Protein AF-A0A162D162-F1 (afdb_monomer_lite)

Sequence (136 aa):
FVSQHLAEIKM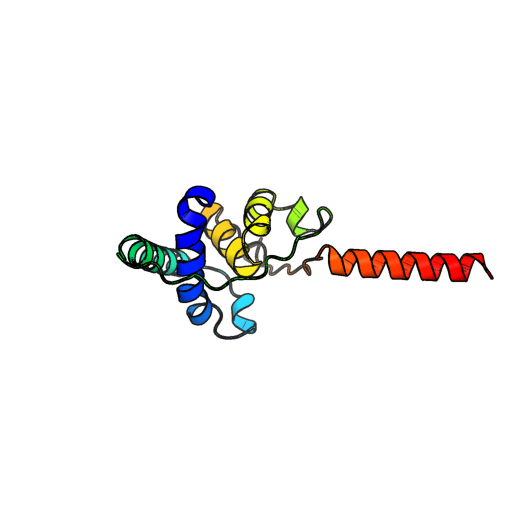TFSLFHPVMFPNSCCEYRRFTTADVQLFEELFNTVRSSVSSPVAPVYVVQPVWCNDFYYNEYPGYVRLRDILSLLHARFLWWAESGDDIYHPWVSVSNIYPELTYSEIQIRLEHRQVRLAVLNHL

Organism: NCBI:txid35525

Structure (mmCIF, N/CA/C/O backbone):
data_AF-A0A162D162-F1
#
_entry.id   AF-A0A162D162-F1
#
loop_
_atom_site.group_PDB
_atom_site.id
_atom_site.type_symbol
_atom_site.label_atom_id
_atom_site.label_alt_id
_atom_site.label_comp_id
_atom_site.label_asym_id
_atom_site.label_entity_id
_atom_site.label_seq_id
_atom_site.pdbx_PDB_ins_code
_atom_site.Cartn_x
_atom_site.Cartn_y
_atom_site.Cartn_z
_atom_site.occupancy
_atom_site.B_iso_or_equiv
_atom_site.auth_seq_id
_atom_site.auth_comp_id
_atom_site.auth_asym_id
_atom_site.auth_atom_id
_atom_site.pdbx_PDB_model_num
ATOM 1 N N . PHE A 1 1 ? -12.586 11.204 -1.367 1.00 75.44 1 PHE A N 1
ATOM 2 C CA . PHE A 1 1 ? -12.052 10.869 -0.035 1.00 75.44 1 PHE A CA 1
ATOM 3 C C . PHE A 1 1 ? -10.546 11.113 0.056 1.00 75.44 1 PHE A C 1
ATOM 5 O O . PHE A 1 1 ? -10.174 12.138 0.605 1.00 75.44 1 PHE A O 1
ATOM 12 N N . VAL A 1 2 ? -9.681 10.277 -0.544 1.00 76.44 2 VAL A N 1
ATOM 13 C CA . VAL A 1 2 ? -8.209 10.383 -0.381 1.00 76.44 2 VAL A CA 1
ATOM 14 C C . VAL A 1 2 ? -7.645 11.772 -0.715 1.00 76.44 2 VAL A C 1
ATOM 16 O O . VAL A 1 2 ? -6.924 12.344 0.093 1.00 76.44 2 VAL A O 1
ATOM 19 N N . SER A 1 3 ? -8.021 12.375 -1.848 1.00 75.81 3 SER A N 1
ATOM 20 C CA . SER A 1 3 ? -7.528 13.712 -2.229 1.00 75.81 3 SER A CA 1
ATOM 21 C C . SER A 1 3 ? -8.006 14.842 -1.307 1.00 75.81 3 SER A C 1
ATOM 23 O O . SER A 1 3 ? -7.324 15.852 -1.188 1.00 75.81 3 SER A O 1
ATOM 25 N N . GLN A 1 4 ? -9.163 14.681 -0.657 1.00 82.75 4 GLN A N 1
ATOM 26 C CA . GLN A 1 4 ? -9.737 15.681 0.256 1.00 82.75 4 GLN A CA 1
ATOM 27 C C . GLN A 1 4 ? -9.099 15.632 1.649 1.00 82.75 4 GLN A C 1
ATOM 29 O O . GLN A 1 4 ? -9.137 16.631 2.355 1.00 82.75 4 GLN A O 1
ATOM 34 N N . HIS A 1 5 ? -8.505 14.492 2.018 1.00 87.12 5 HIS A N 1
ATOM 35 C CA . HIS A 1 5 ? -7.891 14.251 3.327 1.00 87.12 5 HIS A CA 1
ATOM 36 C C . HIS A 1 5 ? -6.414 13.857 3.211 1.00 87.12 5 HIS A C 1
ATOM 38 O O . HIS A 1 5 ? -5.885 13.113 4.035 1.00 87.12 5 HIS A O 1
ATOM 44 N N . LEU A 1 6 ? -5.736 14.287 2.141 1.00 86.19 6 LEU A N 1
ATOM 45 C CA . LEU A 1 6 ? -4.389 13.810 1.829 1.00 86.19 6 LEU A CA 1
ATOM 46 C C . LEU A 1 6 ? -3.376 14.176 2.925 1.00 86.19 6 LEU A C 1
ATOM 48 O O . LEU A 1 6 ? -2.466 13.394 3.201 1.00 86.19 6 LEU A O 1
ATOM 52 N N . ALA A 1 7 ? -3.526 15.345 3.551 1.00 85.25 7 ALA A N 1
ATOM 53 C CA . ALA A 1 7 ? -2.645 15.787 4.627 1.00 85.25 7 ALA A CA 1
ATOM 54 C C . ALA A 1 7 ? -2.814 14.912 5.879 1.00 85.25 7 ALA A C 1
ATOM 56 O O . ALA A 1 7 ? -1.831 14.408 6.425 1.00 85.25 7 ALA A O 1
ATOM 57 N N . GLU A 1 8 ? -4.059 14.666 6.282 1.00 89.25 8 GLU A N 1
ATOM 58 C CA . GLU A 1 8 ? -4.413 13.820 7.417 1.00 89.25 8 GLU A CA 1
ATOM 59 C C . GLU A 1 8 ? -4.001 12.370 7.169 1.00 89.25 8 GLU A C 1
ATOM 61 O O . GLU A 1 8 ? -3.436 11.735 8.055 1.00 89.25 8 GLU A O 1
ATOM 66 N N . ILE A 1 9 ? -4.194 11.857 5.951 1.00 90.31 9 ILE A N 1
ATOM 67 C CA . ILE A 1 9 ? -3.752 10.516 5.548 1.00 90.31 9 ILE A CA 1
ATOM 68 C C . ILE A 1 9 ? -2.229 10.394 5.659 1.00 90.31 9 ILE A C 1
ATOM 70 O O . ILE A 1 9 ? -1.738 9.452 6.278 1.00 90.31 9 ILE A O 1
ATOM 74 N N . LYS A 1 10 ? -1.459 11.350 5.120 1.00 88.38 10 LYS A N 1
ATOM 75 C CA . LYS A 1 10 ? 0.015 11.327 5.205 1.00 88.38 10 LYS A CA 1
ATOM 76 C C . LYS A 1 10 ? 0.508 11.380 6.650 1.00 88.38 10 LYS A C 1
ATOM 78 O O . LYS A 1 10 ? 1.449 10.675 7.017 1.00 88.38 10 LYS A O 1
ATOM 83 N N . MET A 1 11 ? -0.144 12.180 7.486 1.00 88.69 11 MET A N 1
ATOM 84 C CA . MET A 1 11 ? 0.174 12.251 8.908 1.00 88.69 11 MET A CA 1
ATOM 85 C C . MET A 1 11 ? -0.177 10.964 9.648 1.00 88.69 11 MET A C 1
ATOM 87 O O . MET A 1 11 ? 0.646 10.448 10.398 1.00 88.69 11 MET A O 1
ATOM 91 N N . THR A 1 12 ? -1.357 10.406 9.387 1.00 91.94 12 THR A N 1
ATOM 92 C CA . THR A 1 12 ? -1.785 9.115 9.938 1.00 91.94 12 THR A CA 1
ATOM 93 C C . THR A 1 12 ? -0.769 8.042 9.590 1.00 91.94 12 THR A C 1
ATOM 95 O O . THR A 1 12 ? -0.313 7.311 10.462 1.00 91.94 12 THR A O 1
ATOM 98 N N . PHE A 1 13 ? -0.309 8.019 8.340 1.00 91.75 13 PHE A N 1
ATOM 99 C CA . PHE A 1 13 ? 0.742 7.111 7.910 1.00 91.75 13 PHE A CA 1
ATOM 100 C C . PHE A 1 13 ? 2.073 7.306 8.625 1.00 91.75 13 PHE A C 1
ATOM 102 O O . PHE A 1 13 ? 2.804 6.339 8.795 1.00 91.75 13 PHE A O 1
ATOM 109 N N . SER A 1 14 ? 2.385 8.513 9.083 1.00 88.69 14 SER A N 1
ATOM 110 C CA . SER A 1 14 ? 3.615 8.777 9.836 1.00 88.69 14 SER A CA 1
ATOM 111 C C . SER A 1 14 ? 3.567 8.177 11.240 1.00 88.69 14 SER A C 1
ATOM 113 O O . SER A 1 14 ? 4.597 7.768 11.768 1.00 88.69 14 SER A O 1
ATOM 115 N N . LEU A 1 15 ? 2.367 8.082 11.820 1.00 89.62 15 LEU A N 1
ATOM 116 C CA . LEU A 1 15 ? 2.116 7.400 13.092 1.00 89.62 15 LEU A CA 1
ATOM 117 C C . LEU A 1 15 ? 1.980 5.882 12.902 1.00 89.62 15 LEU A C 1
ATOM 119 O O . LEU A 1 15 ? 2.472 5.104 13.712 1.00 89.62 15 LEU A O 1
ATOM 123 N N . PHE A 1 16 ? 1.344 5.462 11.810 1.00 91.00 16 PHE A N 1
ATOM 124 C CA . PHE A 1 16 ? 1.043 4.064 11.507 1.00 91.00 16 PHE A CA 1
ATOM 125 C C . PHE A 1 16 ? 2.268 3.273 11.029 1.00 91.00 16 PHE A C 1
ATOM 127 O O . PHE A 1 16 ? 2.483 2.140 11.452 1.00 91.00 16 PHE A O 1
ATOM 134 N N . HIS A 1 17 ? 3.098 3.865 10.163 1.00 90.06 17 HIS A N 1
ATOM 135 C CA . HIS A 1 17 ? 4.243 3.195 9.540 1.00 90.06 17 HIS A CA 1
ATOM 136 C C . HIS A 1 17 ? 5.220 2.572 10.554 1.00 90.06 17 HIS A C 1
ATOM 138 O O . HIS A 1 17 ? 5.516 1.391 10.393 1.00 90.06 17 HIS A O 1
ATOM 144 N N . PRO A 1 18 ? 5.703 3.267 11.607 1.00 89.38 18 PRO A N 1
ATOM 145 C CA . PRO A 1 18 ? 6.644 2.661 12.554 1.00 89.38 18 PRO A CA 1
ATOM 146 C C . PRO A 1 18 ? 6.033 1.518 13.379 1.00 89.38 18 PRO A C 1
ATOM 148 O O . PRO A 1 18 ? 6.761 0.638 13.828 1.00 89.38 18 PRO A O 1
ATOM 151 N N . VAL A 1 19 ? 4.709 1.507 13.565 1.00 88.81 19 VAL A N 1
ATOM 152 C CA . VAL A 1 19 ? 4.000 0.419 14.258 1.00 88.81 19 VAL A CA 1
ATOM 153 C C . VAL A 1 19 ? 3.891 -0.813 13.359 1.00 88.81 19 VAL A C 1
ATOM 155 O O . VAL A 1 19 ? 4.039 -1.944 13.814 1.00 88.81 19 VAL A O 1
ATOM 158 N N . MET A 1 20 ? 3.652 -0.592 12.069 1.00 87.00 20 MET A N 1
ATOM 159 C CA . MET A 1 20 ? 3.329 -1.648 11.110 1.00 87.00 20 MET A CA 1
ATOM 160 C C . MET A 1 20 ? 4.532 -2.239 10.393 1.00 87.00 20 MET A C 1
ATOM 162 O O . MET A 1 20 ? 4.529 -3.425 10.058 1.00 87.00 20 MET A O 1
ATOM 166 N N . PHE A 1 21 ? 5.558 -1.424 10.176 1.00 85.56 21 PHE A N 1
ATOM 167 C CA . PHE A 1 21 ? 6.769 -1.778 9.449 1.00 85.56 21 PHE A CA 1
ATOM 168 C C . PHE A 1 21 ? 8.009 -1.488 10.309 1.00 85.56 21 PHE A C 1
ATOM 170 O O . PHE A 1 21 ? 8.877 -0.715 9.909 1.00 85.56 21 PHE A O 1
ATOM 177 N N . PRO A 1 22 ? 8.121 -2.087 11.514 1.00 84.25 22 PRO A N 1
ATOM 178 C CA . PRO A 1 22 ? 9.267 -1.858 12.397 1.00 84.25 22 PRO A CA 1
ATOM 179 C C . PRO A 1 22 ? 10.580 -2.410 11.818 1.00 84.25 22 PRO A C 1
ATOM 181 O O . PRO A 1 22 ? 11.662 -2.074 12.294 1.00 84.25 22 PRO A O 1
ATOM 184 N N . ASN A 1 23 ? 10.497 -3.289 10.816 1.00 86.00 23 ASN A N 1
ATOM 185 C CA . ASN A 1 23 ? 11.619 -3.811 10.047 1.00 86.00 23 ASN A CA 1
ATOM 186 C C . ASN A 1 23 ? 11.159 -4.208 8.634 1.00 86.00 23 ASN A C 1
ATOM 188 O O . ASN A 1 23 ? 9.961 -4.341 8.372 1.00 86.00 23 ASN A O 1
ATOM 192 N N . SER A 1 24 ? 12.121 -4.457 7.746 1.00 78.94 24 SER A N 1
ATOM 193 C CA . SER A 1 24 ? 11.868 -4.775 6.336 1.00 78.94 24 SER A CA 1
ATOM 194 C C . SER A 1 24 ? 11.084 -6.073 6.118 1.00 78.94 24 SER A C 1
ATOM 196 O O . SER A 1 24 ? 10.348 -6.184 5.144 1.00 78.94 24 SER A O 1
ATOM 198 N N . CYS A 1 25 ? 11.171 -7.059 7.015 1.00 78.88 25 CYS A N 1
ATOM 199 C CA . CYS A 1 25 ? 10.398 -8.298 6.881 1.00 78.88 25 CYS A CA 1
ATOM 200 C C . CYS A 1 25 ? 8.889 -8.051 7.045 1.00 78.88 25 CYS A C 1
ATOM 202 O O . CYS A 1 25 ? 8.076 -8.730 6.416 1.00 78.88 25 CYS A O 1
ATOM 204 N N . CYS A 1 26 ? 8.504 -7.068 7.864 1.00 81.81 26 CYS A N 1
ATOM 205 C CA . CYS A 1 26 ? 7.104 -6.709 8.086 1.00 81.81 26 CYS A CA 1
ATOM 206 C C . CYS A 1 26 ? 6.449 -6.083 6.848 1.00 81.81 26 CYS A C 1
ATOM 208 O O . CYS A 1 26 ? 5.234 -6.196 6.690 1.00 81.81 26 CYS A O 1
ATOM 210 N N . GLU A 1 27 ? 7.232 -5.493 5.942 1.00 83.19 27 GLU A N 1
ATOM 211 C CA . GLU A 1 27 ? 6.737 -4.921 4.684 1.00 83.19 27 GLU A CA 1
ATOM 212 C C . GLU A 1 27 ? 6.082 -5.968 3.786 1.00 83.19 27 GLU A C 1
ATOM 214 O O . GLU A 1 27 ? 5.252 -5.621 2.957 1.00 83.19 27 GLU A O 1
ATOM 219 N N . TYR A 1 28 ? 6.384 -7.253 3.973 1.00 83.06 28 TYR A N 1
ATOM 220 C CA . TYR A 1 28 ? 5.813 -8.340 3.180 1.00 83.06 28 TYR A CA 1
ATOM 221 C C . TYR A 1 28 ? 4.649 -9.047 3.869 1.00 83.06 28 TYR A C 1
ATOM 223 O O . TYR A 1 28 ? 4.077 -9.969 3.289 1.00 83.06 28 TYR A O 1
ATOM 231 N N . ARG A 1 29 ? 4.264 -8.655 5.092 1.00 87.00 29 ARG A N 1
ATOM 232 C CA . ARG A 1 29 ? 3.145 -9.308 5.784 1.00 87.00 29 ARG A CA 1
ATOM 233 C C . ARG A 1 29 ? 1.817 -8.970 5.115 1.00 87.00 29 ARG A C 1
ATOM 235 O O . ARG A 1 29 ? 1.661 -7.880 4.566 1.00 87.00 29 ARG A O 1
ATOM 242 N N . ARG A 1 30 ? 0.847 -9.879 5.220 1.00 88.69 30 ARG A N 1
ATOM 243 C CA . ARG A 1 30 ? -0.541 -9.592 4.847 1.00 88.69 30 ARG A CA 1
ATOM 244 C C . ARG 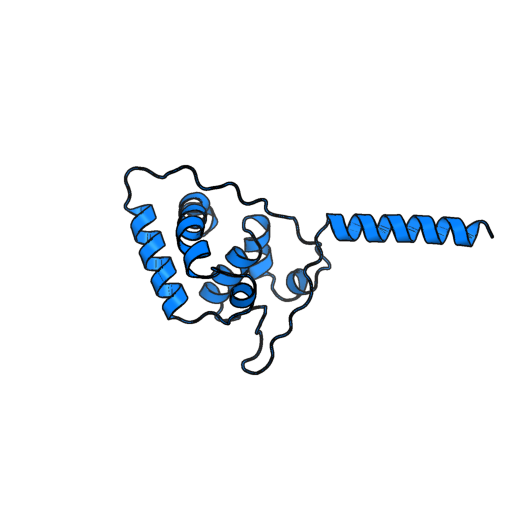A 1 30 ? -1.179 -8.623 5.820 1.00 88.69 30 ARG A C 1
ATOM 246 O O . ARG A 1 30 ? -0.975 -8.725 7.036 1.00 88.69 30 ARG A O 1
ATOM 253 N N . PHE A 1 31 ? -1.990 -7.740 5.264 1.00 91.62 31 PHE A N 1
ATOM 254 C CA . PHE A 1 31 ? -2.858 -6.893 6.056 1.00 91.62 31 PHE A CA 1
ATOM 255 C C . PHE A 1 31 ? -4.076 -7.662 6.569 1.00 91.62 31 PHE A C 1
ATOM 257 O O . PHE A 1 31 ? -4.494 -8.684 6.022 1.00 91.62 31 PHE A O 1
ATOM 264 N N . THR A 1 32 ? -4.612 -7.174 7.677 1.00 92.69 32 THR A N 1
ATOM 265 C CA . THR A 1 32 ? -5.716 -7.761 8.430 1.00 92.69 32 THR A CA 1
ATOM 266 C C . THR A 1 32 ? -6.692 -6.671 8.840 1.00 92.69 32 THR A C 1
ATOM 268 O O . THR A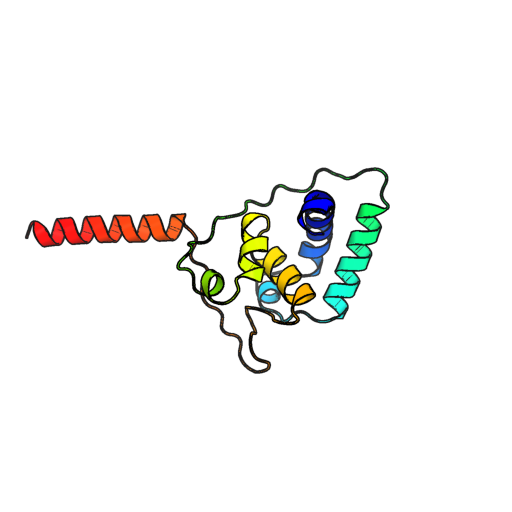 1 32 ? -6.330 -5.498 8.906 1.00 92.69 32 THR A O 1
ATOM 271 N N . THR A 1 33 ? -7.933 -7.029 9.168 1.00 93.62 33 THR A N 1
ATOM 272 C CA . THR A 1 33 ? -8.950 -6.050 9.593 1.00 93.62 33 THR A CA 1
ATOM 273 C C . THR A 1 33 ? -8.512 -5.222 10.807 1.00 93.62 33 THR A C 1
ATOM 275 O O . THR A 1 33 ? -8.869 -4.052 10.899 1.00 93.62 33 THR A O 1
ATOM 278 N N . ALA A 1 34 ? -7.683 -5.784 11.694 1.00 94.69 34 ALA A N 1
ATOM 279 C CA . ALA A 1 34 ? -7.097 -5.048 12.816 1.00 94.69 34 ALA A CA 1
ATOM 280 C C . ALA A 1 34 ? -6.201 -3.883 12.354 1.00 94.69 34 ALA A C 1
ATOM 282 O O . ALA A 1 34 ? -6.140 -2.847 13.010 1.00 94.69 34 ALA A O 1
ATOM 283 N N . ASP A 1 35 ? -5.551 -4.020 11.197 1.00 94.31 35 ASP A N 1
ATOM 284 C CA . ASP A 1 35 ? -4.697 -2.978 10.627 1.00 94.31 35 ASP A CA 1
ATOM 285 C C . ASP A 1 35 ? -5.532 -1.799 10.107 1.00 94.31 35 ASP A C 1
ATOM 287 O O . ASP A 1 35 ? -5.130 -0.648 10.268 1.00 94.31 35 ASP A O 1
ATOM 291 N N . VAL A 1 36 ? -6.721 -2.072 9.547 1.00 95.25 36 VAL A N 1
ATOM 292 C CA . VAL A 1 36 ? -7.701 -1.027 9.187 1.00 95.25 36 VAL A CA 1
ATOM 293 C C . VAL A 1 36 ? -8.165 -0.291 10.432 1.00 95.25 36 VAL A C 1
ATOM 295 O O . VAL A 1 36 ? -8.109 0.933 10.463 1.00 95.25 36 VAL A O 1
ATOM 298 N N . GLN A 1 37 ? -8.572 -1.031 11.465 1.00 95.81 37 GLN A N 1
ATOM 299 C CA . GLN A 1 37 ? -9.079 -0.452 12.712 1.00 95.81 37 GLN A CA 1
ATOM 300 C C . GLN A 1 37 ? -8.043 0.475 13.355 1.00 95.81 37 GLN A C 1
ATOM 302 O O . GLN A 1 37 ? -8.354 1.620 13.676 1.00 95.81 37 GLN A O 1
ATOM 307 N N . LEU A 1 38 ? -6.787 0.028 13.445 1.00 95.25 38 LEU A N 1
ATOM 308 C CA . LEU A 1 38 ? -5.691 0.855 13.942 1.00 95.25 38 LEU A CA 1
ATOM 309 C C . LEU A 1 38 ? -5.502 2.125 13.097 1.00 95.25 38 LEU A C 1
ATOM 311 O O . LEU A 1 38 ? -5.322 3.216 13.640 1.00 95.25 38 LEU A O 1
ATOM 315 N N . PHE A 1 39 ? -5.534 2.004 11.767 1.00 95.25 39 PHE A N 1
ATOM 316 C CA . PHE A 1 39 ? -5.402 3.165 10.890 1.00 95.25 39 PHE A CA 1
ATOM 317 C C . PHE A 1 39 ? -6.558 4.156 11.076 1.00 95.25 39 PHE A C 1
ATOM 319 O O . PHE A 1 39 ? -6.320 5.359 11.153 1.00 95.25 39 PHE A O 1
ATOM 326 N N . GLU A 1 40 ? -7.797 3.676 11.183 1.00 94.88 40 GLU A N 1
ATOM 327 C CA . GLU A 1 40 ? -8.984 4.507 11.401 1.00 94.88 40 GLU A CA 1
ATOM 328 C C . GLU A 1 40 ? -8.946 5.236 12.749 1.00 94.88 40 GLU A C 1
ATOM 330 O O . GLU A 1 40 ? -9.287 6.420 12.821 1.00 94.88 40 GLU A O 1
ATOM 335 N N . GLU A 1 41 ? -8.499 4.572 13.816 1.00 95.00 41 GLU A N 1
ATOM 336 C CA . GLU A 1 41 ? -8.307 5.186 15.135 1.00 95.00 41 GLU A CA 1
ATOM 337 C C . GLU A 1 41 ? -7.281 6.326 15.081 1.00 95.00 41 GLU A C 1
ATOM 339 O O . GLU A 1 41 ? -7.540 7.442 15.556 1.00 95.00 41 GLU A O 1
ATOM 344 N N . LEU A 1 42 ? -6.135 6.082 14.439 1.00 93.25 42 LEU A N 1
ATOM 345 C CA . LEU A 1 42 ? -5.100 7.097 14.240 1.00 93.25 42 LEU A CA 1
ATOM 346 C C . LEU A 1 42 ? -5.602 8.244 13.355 1.00 93.25 42 LEU A C 1
ATOM 348 O O . LEU A 1 42 ? -5.380 9.410 13.680 1.00 93.25 42 LEU A O 1
ATOM 352 N N . PHE A 1 43 ? -6.326 7.934 12.279 1.00 92.75 43 PHE A N 1
ATOM 353 C CA . PHE A 1 43 ? -6.887 8.928 11.367 1.00 92.75 43 PHE A CA 1
ATOM 354 C C . PHE A 1 43 ? -7.893 9.840 12.071 1.00 92.75 43 PHE A C 1
ATOM 356 O O . PHE A 1 43 ? -7.842 11.064 11.930 1.00 92.75 43 PHE A O 1
ATOM 363 N N . ASN A 1 44 ? -8.781 9.267 12.884 1.00 92.62 44 ASN A N 1
ATOM 364 C CA . ASN A 1 44 ? -9.731 10.040 13.678 1.00 92.62 44 ASN A CA 1
ATOM 365 C C . ASN A 1 44 ? -9.028 10.916 14.718 1.00 92.62 44 ASN A C 1
ATOM 367 O O . ASN A 1 44 ? -9.404 12.078 14.889 1.00 92.62 44 ASN A O 1
ATOM 371 N N . THR A 1 45 ? -7.972 10.400 15.349 1.00 90.88 45 THR A N 1
ATOM 372 C CA . THR A 1 45 ? -7.136 11.171 16.278 1.00 90.88 45 THR A CA 1
ATOM 373 C C . THR A 1 45 ? -6.508 12.376 15.574 1.00 90.88 45 THR A C 1
ATOM 375 O O . THR A 1 45 ? -6.662 13.509 16.038 1.00 90.88 45 THR A O 1
ATOM 378 N N . VAL A 1 46 ? -5.887 12.165 14.408 1.00 89.75 46 VAL A N 1
ATOM 379 C CA . VAL A 1 46 ? -5.297 13.228 13.576 1.00 89.75 46 VAL A CA 1
ATOM 380 C C . VAL A 1 46 ? -6.339 14.274 13.185 1.00 89.75 46 VAL A C 1
ATOM 382 O O . VAL A 1 46 ? -6.111 15.465 13.377 1.00 89.75 46 VAL A O 1
ATOM 385 N N . ARG A 1 47 ? -7.507 13.845 12.697 1.00 88.56 47 ARG A N 1
ATOM 386 C CA . ARG A 1 47 ? -8.580 14.743 12.245 1.00 88.56 47 ARG A CA 1
ATOM 387 C C . ARG A 1 47 ? -9.195 15.567 13.381 1.00 88.56 47 ARG A C 1
ATOM 389 O O . ARG A 1 47 ? -9.649 16.683 13.154 1.00 88.56 47 ARG A O 1
ATOM 396 N N . SER A 1 48 ? -9.234 15.014 14.593 1.00 87.44 48 SER A N 1
ATOM 397 C CA . SER A 1 48 ? -9.740 15.703 15.789 1.00 87.44 48 SER A CA 1
ATOM 398 C C . SER A 1 48 ? -8.721 16.645 16.442 1.00 87.44 48 SER A C 1
ATOM 400 O O . SER A 1 48 ? -9.089 17.456 17.292 1.00 87.44 48 SER A O 1
ATOM 402 N N . SER A 1 49 ? -7.445 16.562 16.054 1.00 80.75 49 SER A N 1
ATOM 403 C CA . SER A 1 49 ? -6.377 17.363 16.649 1.00 80.75 49 SER A CA 1
ATOM 404 C C . SER A 1 49 ? -6.363 18.783 16.075 1.00 80.75 49 SER A C 1
ATOM 406 O O . SER A 1 49 ? -6.284 18.983 14.869 1.00 80.75 49 SER A O 1
ATOM 408 N N . VAL A 1 50 ? -6.383 19.788 16.958 1.00 63.28 50 VAL A N 1
ATOM 409 C CA . VAL A 1 50 ? -6.418 21.231 16.614 1.00 63.28 50 VAL A CA 1
ATOM 410 C C . VAL A 1 50 ? -5.101 21.725 15.980 1.00 63.28 50 VAL A C 1
ATOM 412 O O . VAL A 1 50 ? -5.039 22.799 15.390 1.00 63.28 50 VAL A O 1
ATOM 415 N N . SER A 1 51 ? -4.037 20.927 16.077 1.00 60.75 51 SER A N 1
ATOM 416 C CA . SER A 1 51 ? -2.715 21.194 15.513 1.00 60.75 51 SER A CA 1
ATOM 417 C C . SER A 1 51 ? -2.302 20.000 14.660 1.00 60.75 51 SER A C 1
ATOM 419 O O . SER A 1 51 ? -1.935 18.956 15.201 1.00 60.75 51 SER A O 1
ATOM 421 N N . SER A 1 52 ? -2.330 20.157 13.338 1.00 55.59 52 SER A N 1
ATOM 422 C CA . SER A 1 52 ? -1.707 19.210 12.417 1.00 55.59 52 SER A CA 1
ATOM 423 C C . SER A 1 52 ? -0.195 19.486 12.379 1.00 55.59 52 SER A C 1
ATOM 425 O O . SER A 1 52 ? 0.203 20.515 11.829 1.00 55.59 52 SER A O 1
ATOM 427 N N . PRO A 1 53 ? 0.677 18.626 12.945 1.00 56.56 53 PRO A N 1
ATOM 428 C CA . PRO A 1 53 ? 2.113 18.713 12.685 1.00 56.56 53 PRO A CA 1
ATOM 429 C C . PRO A 1 53 ? 2.416 18.664 11.177 1.00 56.56 53 PRO A C 1
ATOM 431 O O . PRO A 1 53 ? 1.623 18.184 10.373 1.00 56.56 53 PRO A O 1
ATOM 434 N N . VAL A 1 54 ? 3.574 19.159 10.748 1.00 60.53 54 VAL A N 1
ATOM 435 C CA . VAL A 1 54 ? 3.969 19.030 9.338 1.00 60.53 54 VAL A CA 1
ATOM 436 C C . VAL A 1 54 ? 4.198 17.547 9.043 1.00 60.53 54 VAL A C 1
ATOM 438 O O . VAL A 1 54 ? 5.062 16.923 9.657 1.00 60.53 54 VAL A O 1
ATOM 441 N N . ALA A 1 55 ? 3.413 16.972 8.129 1.00 61.78 55 ALA A N 1
ATOM 442 C CA . ALA A 1 55 ? 3.616 15.591 7.711 1.00 61.78 55 ALA A CA 1
ATOM 443 C C . ALA A 1 55 ? 5.017 15.446 7.081 1.00 61.78 55 ALA A C 1
ATOM 445 O O . ALA A 1 55 ? 5.399 16.293 6.265 1.00 61.78 55 ALA A O 1
ATOM 446 N N . PRO A 1 56 ? 5.789 14.399 7.419 1.00 63.91 56 PRO A N 1
ATOM 447 C CA . PRO A 1 56 ? 7.048 14.123 6.751 1.00 63.91 56 PRO A CA 1
ATOM 448 C C . PRO A 1 56 ? 6.834 13.985 5.243 1.00 63.91 56 PRO A C 1
ATOM 450 O O . PRO A 1 56 ? 5.856 13.405 4.758 1.00 63.91 56 PRO A O 1
ATOM 453 N N . VAL A 1 57 ? 7.769 14.556 4.489 1.00 61.69 57 VAL A N 1
ATOM 454 C CA . VAL A 1 57 ? 7.767 14.483 3.031 1.00 61.69 57 VAL A CA 1
ATOM 455 C C . VAL A 1 57 ? 8.255 13.095 2.632 1.00 61.69 57 VAL A C 1
ATOM 457 O O . VAL A 1 57 ? 9.453 12.826 2.619 1.00 61.69 57 VAL A O 1
ATOM 460 N N . TYR A 1 58 ? 7.323 12.206 2.301 1.00 65.38 58 TYR A N 1
ATOM 461 C CA . TYR A 1 58 ? 7.654 10.958 1.624 1.00 65.38 58 TYR A CA 1
ATOM 462 C C . TYR A 1 58 ? 7.901 11.251 0.145 1.00 65.38 58 TYR A C 1
ATOM 464 O O . TYR A 1 58 ? 7.033 11.802 -0.537 1.00 65.38 58 TYR A O 1
ATOM 472 N N . VAL A 1 59 ? 9.085 10.888 -0.350 1.00 66.69 59 VAL A N 1
ATOM 473 C CA . VAL A 1 59 ? 9.390 10.952 -1.782 1.00 66.69 59 VAL A CA 1
ATOM 474 C C . VAL A 1 59 ? 8.552 9.888 -2.480 1.00 66.69 59 VAL A C 1
ATOM 476 O O . VAL A 1 59 ? 8.761 8.690 -2.295 1.00 66.69 59 VAL A O 1
ATOM 479 N N . VAL A 1 60 ? 7.577 10.334 -3.264 1.00 74.44 60 VAL A N 1
ATOM 480 C CA . VAL A 1 60 ? 6.792 9.463 -4.135 1.00 74.44 60 VAL A CA 1
ATOM 481 C C . VAL A 1 60 ? 7.589 9.276 -5.415 1.00 74.44 60 VAL A C 1
ATOM 483 O O . VAL A 1 60 ? 7.843 10.244 -6.131 1.00 74.44 60 VAL A O 1
ATOM 486 N N . GLN A 1 61 ? 8.018 8.045 -5.689 1.00 71.94 61 GLN A N 1
ATOM 487 C CA . GLN A 1 61 ? 8.652 7.738 -6.965 1.00 71.94 61 GLN A CA 1
ATOM 488 C C . GLN A 1 61 ? 7.589 7.375 -8.005 1.00 71.94 61 GLN A C 1
ATOM 490 O O . GLN A 1 61 ? 6.736 6.525 -7.710 1.00 71.94 61 GLN A O 1
ATOM 495 N N . PRO A 1 62 ? 7.637 7.995 -9.200 1.00 73.88 62 PRO A N 1
ATOM 496 C CA . PRO A 1 62 ? 6.753 7.637 -10.295 1.00 73.88 62 PRO A CA 1
ATOM 497 C C . PRO A 1 62 ? 7.064 6.211 -10.758 1.00 73.88 62 PRO A C 1
ATOM 499 O O . PRO A 1 62 ? 8.216 5.863 -11.043 1.00 73.88 62 PRO A O 1
ATOM 502 N N . VAL A 1 63 ? 6.021 5.391 -10.823 1.00 75.06 63 VAL A N 1
ATOM 503 C CA . VAL A 1 63 ? 6.086 4.022 -11.346 1.00 75.06 63 VAL A CA 1
ATOM 504 C C . VAL A 1 63 ? 5.997 4.083 -12.869 1.00 75.06 63 VAL A C 1
ATOM 506 O O . VAL A 1 63 ? 5.299 4.937 -13.421 1.00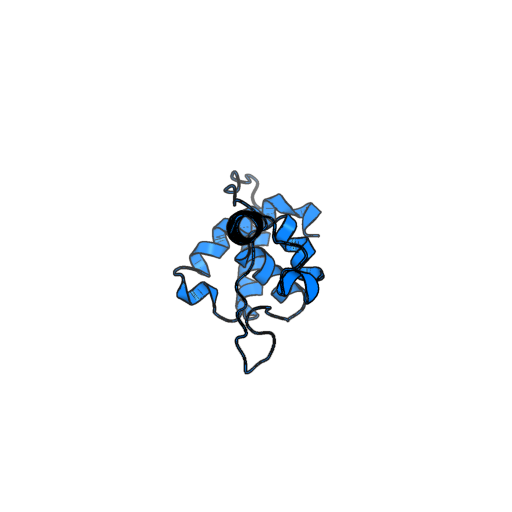 75.06 63 VAL A O 1
ATOM 509 N N . TRP A 1 64 ? 6.717 3.212 -13.578 1.00 80.44 64 TRP A N 1
ATOM 510 C CA . TRP A 1 64 ? 6.564 3.132 -15.028 1.00 80.44 64 TRP A CA 1
ATOM 511 C C . TRP A 1 64 ? 5.166 2.608 -15.387 1.00 80.44 64 TRP A C 1
ATOM 513 O O . TRP A 1 64 ? 4.720 1.612 -14.833 1.00 80.44 64 TRP A O 1
ATOM 523 N N . CYS A 1 65 ? 4.494 3.211 -16.370 1.00 74.31 65 CYS A N 1
ATOM 524 C CA . CYS A 1 65 ? 3.202 2.734 -16.875 1.00 74.31 65 CYS A CA 1
ATOM 525 C C . CYS A 1 65 ? 3.207 1.276 -17.383 1.00 74.31 65 CYS A C 1
ATOM 527 O O . CYS A 1 65 ? 2.160 0.642 -17.423 1.00 74.31 65 CYS A O 1
ATOM 529 N N . ASN A 1 66 ? 4.374 0.729 -17.745 1.00 78.50 66 ASN A N 1
ATOM 530 C CA . ASN A 1 66 ? 4.527 -0.674 -18.148 1.00 78.50 66 ASN A CA 1
ATOM 531 C C . ASN A 1 66 ? 4.912 -1.606 -16.983 1.00 78.50 66 ASN A C 1
ATOM 533 O O . ASN A 1 66 ? 5.251 -2.766 -17.216 1.00 78.50 66 ASN A O 1
ATOM 537 N N . ASP A 1 67 ? 4.910 -1.115 -15.744 1.00 82.62 67 ASP A N 1
ATOM 538 C CA . ASP A 1 67 ? 5.077 -1.952 -14.560 1.00 82.62 67 ASP A CA 1
ATOM 539 C C . ASP A 1 67 ? 3.909 -2.944 -14.417 1.00 82.62 67 ASP A C 1
ATOM 541 O O . ASP A 1 67 ? 2.774 -2.661 -14.815 1.00 82.62 67 ASP A O 1
ATOM 545 N N . PHE A 1 68 ? 4.189 -4.122 -13.855 1.00 83.00 68 PHE A N 1
ATOM 546 C CA . PHE A 1 68 ? 3.187 -5.172 -13.673 1.00 83.00 68 PHE A CA 1
ATOM 547 C C . PHE A 1 68 ? 2.003 -4.681 -12.834 1.00 83.00 68 PHE A C 1
ATOM 549 O O . PHE A 1 68 ? 0.856 -4.786 -13.267 1.00 83.00 68 PHE A O 1
ATOM 556 N N . TYR A 1 69 ? 2.261 -4.080 -11.668 1.00 79.50 69 TYR A N 1
ATOM 557 C CA . TYR A 1 69 ? 1.180 -3.645 -10.784 1.00 79.50 69 TYR A CA 1
ATOM 558 C C . TYR A 1 69 ? 0.406 -2.467 -11.361 1.00 79.50 69 TYR A C 1
ATOM 560 O O . TYR A 1 69 ? -0.782 -2.322 -11.076 1.00 79.50 69 TYR A O 1
ATOM 568 N N . TYR A 1 70 ? 1.065 -1.645 -12.181 1.00 79.31 70 TYR A N 1
ATOM 569 C CA . TYR A 1 70 ? 0.417 -0.518 -12.839 1.00 79.31 70 TYR A CA 1
ATOM 570 C C . TYR A 1 70 ? -0.681 -0.977 -13.807 1.00 79.31 70 TYR A C 1
ATOM 572 O O . TYR A 1 70 ? -1.750 -0.374 -13.872 1.00 79.31 70 TYR A O 1
ATOM 580 N N . ASN A 1 71 ? -0.441 -2.071 -14.531 1.00 82.06 71 ASN A N 1
ATOM 581 C CA . ASN A 1 71 ? -1.402 -2.610 -15.491 1.00 82.06 71 ASN A CA 1
ATOM 582 C C . ASN A 1 71 ? -2.497 -3.453 -14.827 1.00 82.06 71 ASN A C 1
ATOM 584 O O . ASN A 1 71 ? -3.661 -3.351 -15.208 1.00 82.06 71 ASN A O 1
ATOM 588 N N . GLU A 1 72 ? -2.138 -4.252 -13.823 1.00 85.12 72 GLU A N 1
ATOM 589 C CA . GLU A 1 72 ? -3.070 -5.191 -13.191 1.00 85.12 72 GLU A CA 1
ATOM 590 C C . GLU A 1 72 ? -3.987 -4.527 -12.147 1.00 85.12 72 GLU A C 1
ATOM 592 O O . GLU A 1 72 ? -5.121 -4.964 -11.953 1.00 85.12 72 GLU A O 1
ATOM 597 N N . TYR A 1 73 ? -3.541 -3.446 -11.490 1.00 84.81 73 TYR A N 1
ATOM 598 C CA . TYR A 1 73 ? -4.268 -2.816 -10.379 1.00 84.81 73 TYR A CA 1
ATOM 599 C C . TYR A 1 73 ? -4.478 -1.306 -10.607 1.00 84.81 73 TYR A C 1
ATOM 601 O O . TYR A 1 73 ? -3.859 -0.468 -9.945 1.00 84.81 73 TYR A O 1
ATOM 609 N N . PRO A 1 74 ? -5.405 -0.898 -11.493 1.00 79.12 74 PRO A N 1
ATOM 610 C CA . PRO A 1 74 ? -5.609 0.516 -11.831 1.00 79.12 74 PRO A CA 1
ATOM 611 C C . PRO A 1 74 ? -6.064 1.378 -10.638 1.00 79.12 74 PRO A C 1
ATOM 613 O O . PRO A 1 74 ? -5.808 2.582 -10.591 1.00 79.12 74 PRO A O 1
ATOM 616 N N . GLY A 1 75 ? -6.721 0.785 -9.636 1.00 81.31 75 GLY A N 1
ATOM 617 C CA . GLY A 1 75 ? -7.079 1.500 -8.410 1.00 81.31 75 GLY A CA 1
ATOM 618 C C . GLY A 1 75 ? -5.880 1.780 -7.496 1.00 81.31 75 GLY A C 1
ATOM 619 O O . GLY A 1 75 ? -5.824 2.850 -6.886 1.00 81.31 75 GLY A O 1
ATOM 620 N N . TYR A 1 76 ? -4.894 0.879 -7.474 1.00 85.44 76 TYR A N 1
ATOM 621 C CA . TYR A 1 76 ? -3.612 1.066 -6.791 1.00 85.44 76 TYR A CA 1
ATOM 622 C C . TYR A 1 76 ? -2.778 2.176 -7.445 1.00 85.44 76 TYR A C 1
ATOM 624 O O . TYR A 1 76 ? -2.222 3.023 -6.743 1.00 85.44 76 TYR A O 1
ATOM 632 N N . VAL A 1 77 ? -2.766 2.241 -8.780 1.00 85.38 77 VAL A N 1
ATOM 633 C CA . VAL A 1 77 ? -2.060 3.279 -9.555 1.00 85.38 77 VAL A CA 1
ATOM 634 C C . VAL A 1 77 ? -2.417 4.689 -9.100 1.00 85.38 77 VAL A C 1
ATOM 636 O O . VAL A 1 77 ? -1.531 5.481 -8.781 1.00 85.38 77 VAL A O 1
ATOM 639 N N . ARG A 1 78 ? -3.719 4.980 -8.979 1.00 86.56 78 ARG A N 1
ATOM 640 C CA . ARG A 1 78 ? -4.225 6.283 -8.515 1.00 86.56 78 ARG A CA 1
ATOM 641 C C . ARG A 1 78 ? -3.615 6.699 -7.173 1.00 86.56 78 ARG A C 1
ATOM 643 O O . ARG A 1 78 ? -3.411 7.883 -6.919 1.00 86.56 78 ARG A O 1
ATOM 650 N N . LEU A 1 79 ? -3.385 5.732 -6.286 1.00 88.94 79 LEU A N 1
ATOM 651 C CA . LEU A 1 79 ? -2.820 5.969 -4.962 1.00 88.94 79 LEU A CA 1
ATOM 652 C C . LEU A 1 79 ? -1.301 6.149 -5.038 1.00 88.94 79 LEU A C 1
ATOM 654 O O . LEU A 1 79 ? -0.753 6.982 -4.318 1.00 88.94 79 LEU A O 1
ATOM 658 N N . ARG A 1 80 ? -0.620 5.424 -5.932 1.00 85.81 80 ARG A N 1
ATOM 659 C CA . ARG A 1 80 ? 0.836 5.509 -6.111 1.00 85.81 80 ARG A CA 1
ATOM 660 C C . ARG A 1 80 ? 1.333 6.823 -6.673 1.00 85.81 80 ARG A C 1
ATOM 662 O O . ARG A 1 80 ? 2.458 7.185 -6.349 1.00 85.81 80 ARG A O 1
ATOM 669 N N . ASP A 1 81 ? 0.511 7.553 -7.414 1.00 83.25 81 ASP A N 1
ATOM 670 C CA . ASP A 1 81 ? 0.874 8.892 -7.887 1.00 83.25 81 ASP A CA 1
ATOM 671 C C . ASP A 1 81 ? 1.040 9.904 -6.736 1.00 83.25 81 ASP A C 1
ATOM 673 O O . ASP A 1 81 ? 1.679 10.943 -6.900 1.00 83.25 81 ASP A O 1
ATOM 677 N N . ILE A 1 82 ? 0.482 9.615 -5.553 1.00 85.75 82 ILE A N 1
ATOM 678 C CA . ILE A 1 82 ? 0.424 10.556 -4.420 1.00 85.75 82 ILE A CA 1
ATOM 679 C C . ILE A 1 82 ? 0.941 9.990 -3.088 1.00 85.75 82 ILE A C 1
ATOM 681 O O . ILE A 1 82 ? 1.123 10.757 -2.131 1.00 85.75 82 ILE A O 1
ATOM 685 N N . LEU A 1 83 ? 1.196 8.681 -3.015 1.00 86.81 83 LEU A N 1
ATOM 686 C CA . LEU A 1 83 ? 1.650 7.959 -1.826 1.00 86.81 83 LEU A CA 1
ATOM 687 C C . LEU A 1 83 ? 2.821 7.022 -2.145 1.00 86.81 83 LEU A C 1
ATOM 689 O O . LEU A 1 83 ? 2.996 6.559 -3.272 1.00 86.81 83 LEU A O 1
ATOM 693 N N . SER A 1 84 ? 3.612 6.720 -1.112 1.00 85.56 84 SER A N 1
ATOM 694 C CA . SER A 1 84 ? 4.659 5.698 -1.192 1.00 85.56 84 SER A CA 1
ATOM 695 C C . SER A 1 84 ? 4.064 4.309 -1.451 1.00 85.56 84 SER A C 1
ATOM 697 O O . SER A 1 84 ? 2.881 4.081 -1.185 1.00 85.56 84 SER A O 1
ATOM 699 N N . LEU A 1 85 ? 4.898 3.375 -1.919 1.00 84.75 85 LEU A N 1
ATOM 700 C CA . LEU A 1 85 ? 4.519 1.987 -2.205 1.00 84.75 85 LEU A CA 1
ATOM 701 C C . LEU A 1 85 ? 3.690 1.372 -1.071 1.00 84.75 85 LEU A C 1
ATOM 703 O O . LEU A 1 85 ? 2.534 1.004 -1.272 1.00 84.75 85 LEU A O 1
ATOM 707 N N . LEU A 1 86 ? 4.251 1.307 0.139 1.00 87.31 86 LEU A N 1
ATOM 708 C CA . LEU A 1 86 ? 3.618 0.618 1.270 1.00 87.31 86 LEU A CA 1
ATOM 709 C C . LEU A 1 86 ? 2.309 1.284 1.710 1.00 87.31 86 LEU A C 1
ATOM 711 O O . LEU A 1 86 ? 1.363 0.600 2.098 1.00 87.31 86 LEU A O 1
ATOM 715 N N . HIS A 1 87 ? 2.232 2.614 1.624 1.00 90.44 87 HIS A N 1
ATOM 716 C CA . HIS A 1 87 ? 1.026 3.371 1.970 1.00 90.44 87 HIS A CA 1
ATOM 717 C C . HIS A 1 87 ? -0.089 3.167 0.944 1.00 90.44 87 HIS A C 1
ATOM 719 O O . HIS A 1 87 ? -1.235 2.926 1.319 1.00 90.44 87 HIS A O 1
ATOM 725 N N . ALA A 1 88 ? 0.245 3.224 -0.347 1.00 90.19 88 ALA A N 1
ATOM 726 C CA . ALA A 1 88 ? -0.699 2.963 -1.427 1.00 90.19 88 ALA A CA 1
ATOM 727 C C . ALA A 1 88 ? -1.198 1.513 -1.396 1.00 90.19 88 ALA A C 1
ATOM 729 O O . ALA A 1 88 ? -2.392 1.282 -1.559 1.00 90.19 88 ALA A O 1
ATOM 730 N N . ARG A 1 89 ? -0.307 0.552 -1.117 1.00 89.88 89 ARG A N 1
ATOM 731 C CA . ARG A 1 89 ? -0.641 -0.868 -0.958 1.00 89.88 89 ARG A CA 1
ATOM 732 C C . ARG A 1 89 ? -1.663 -1.071 0.159 1.00 89.88 89 ARG A C 1
ATOM 734 O O . ARG A 1 89 ? -2.657 -1.760 -0.043 1.00 89.88 89 ARG A O 1
ATOM 741 N N . PHE A 1 90 ? -1.429 -0.453 1.319 1.00 93.00 90 PHE A N 1
ATOM 742 C CA . PHE A 1 90 ? -2.343 -0.542 2.455 1.00 93.00 90 PHE A CA 1
ATOM 743 C C . PHE A 1 90 ? -3.720 0.053 2.141 1.00 93.00 90 PHE A C 1
ATOM 745 O O . PHE A 1 90 ? -4.723 -0.617 2.366 1.00 93.00 90 PHE A O 1
ATOM 752 N N . LEU A 1 91 ? -3.788 1.277 1.595 1.00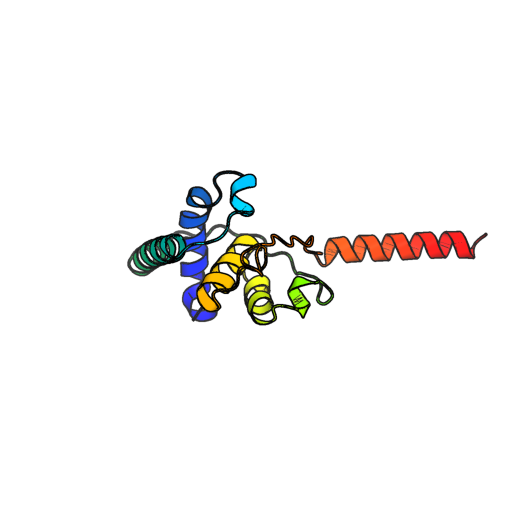 93.44 91 LEU A N 1
ATOM 753 C CA . LEU A 1 91 ? -5.083 1.882 1.250 1.00 93.44 91 LEU A CA 1
ATOM 754 C C . LEU A 1 91 ? -5.813 1.093 0.167 1.00 93.44 91 LEU A C 1
ATOM 756 O O . LEU A 1 91 ? -7.024 0.929 0.260 1.00 93.44 91 LEU A O 1
ATOM 760 N N . TRP A 1 92 ? -5.094 0.589 -0.837 1.00 92.12 92 TRP A N 1
ATOM 761 C CA . TRP A 1 92 ? -5.696 -0.250 -1.864 1.00 92.12 92 TRP A CA 1
ATOM 762 C C . TRP A 1 92 ? -6.317 -1.508 -1.260 1.00 92.12 92 TRP A C 1
ATOM 764 O O . TRP A 1 92 ? -7.471 -1.817 -1.550 1.00 92.12 92 TRP A O 1
ATOM 774 N N . TRP A 1 93 ? -5.587 -2.196 -0.382 1.00 92.69 93 TRP A N 1
ATOM 775 C CA . TRP A 1 93 ? -6.113 -3.363 0.315 1.00 92.69 93 TRP A CA 1
ATOM 776 C C . TRP A 1 93 ? -7.316 -3.007 1.203 1.00 92.69 93 TRP A C 1
ATOM 778 O O . TRP A 1 93 ? -8.308 -3.726 1.193 1.00 92.69 93 TRP A O 1
ATOM 788 N N . ALA A 1 94 ? -7.279 -1.879 1.918 1.00 93.12 94 ALA A N 1
ATOM 789 C CA . ALA A 1 94 ? -8.403 -1.430 2.739 1.00 93.12 94 ALA A CA 1
ATOM 790 C C . ALA A 1 94 ? -9.655 -1.091 1.901 1.00 93.12 94 ALA A C 1
ATOM 792 O O . ALA A 1 94 ? -10.774 -1.314 2.357 1.00 93.12 94 ALA A O 1
ATOM 793 N N . GLU A 1 95 ? -9.479 -0.571 0.679 1.00 91.00 95 GLU A N 1
ATOM 794 C CA . GLU A 1 95 ? -10.574 -0.246 -0.248 1.00 91.00 95 GLU A CA 1
ATOM 795 C C . GLU A 1 95 ? -11.137 -1.485 -0.970 1.00 91.00 95 GLU A C 1
ATOM 797 O O . GLU A 1 95 ? -12.348 -1.580 -1.166 1.00 91.00 95 GLU A O 1
ATOM 802 N N . SER A 1 96 ? -10.275 -2.411 -1.398 1.00 88.75 96 SER A N 1
ATOM 803 C CA . SER A 1 96 ? -10.639 -3.513 -2.308 1.00 88.75 96 SER A CA 1
ATOM 804 C C . SER A 1 96 ? -10.739 -4.885 -1.640 1.00 88.75 96 SER A C 1
ATOM 806 O O . SER A 1 96 ? -11.426 -5.764 -2.152 1.00 88.75 96 SER A O 1
ATOM 808 N N . GLY A 1 97 ? -10.059 -5.082 -0.510 1.00 88.81 97 GLY A N 1
ATOM 809 C CA . GLY A 1 97 ? -9.802 -6.394 0.086 1.00 88.81 97 GLY A CA 1
ATOM 810 C C . GLY A 1 97 ? -8.620 -7.148 -0.540 1.00 88.81 97 GLY A C 1
ATOM 811 O O . GLY A 1 97 ? -8.184 -8.151 0.029 1.00 88.81 97 GLY A O 1
ATOM 812 N N . ASP A 1 98 ? -8.059 -6.648 -1.646 1.00 87.19 98 ASP A N 1
ATOM 813 C CA . ASP A 1 98 ? -6.999 -7.309 -2.405 1.00 87.19 98 ASP A CA 1
ATOM 814 C C . ASP A 1 98 ? -5.622 -6.730 -2.065 1.00 87.19 98 ASP A C 1
ATOM 816 O O . ASP A 1 98 ? -5.326 -5.551 -2.269 1.00 87.19 98 ASP A O 1
ATOM 820 N N . ASP A 1 99 ? -4.741 -7.579 -1.540 1.00 88.31 99 ASP A N 1
ATOM 821 C CA . ASP A 1 99 ? -3.361 -7.214 -1.234 1.00 88.31 99 ASP A CA 1
ATOM 822 C C . ASP A 1 99 ? -2.483 -7.541 -2.446 1.00 88.31 99 ASP A C 1
ATOM 824 O O . ASP A 1 99 ? -2.296 -8.708 -2.772 1.00 88.31 99 ASP A O 1
ATOM 828 N N . ILE A 1 100 ? -1.908 -6.533 -3.107 1.00 85.00 100 ILE A N 1
ATOM 829 C CA . ILE A 1 100 ? -1.133 -6.734 -4.348 1.00 85.00 100 ILE A CA 1
ATOM 830 C C . ILE A 1 100 ? 0.107 -7.626 -4.181 1.00 85.00 100 ILE A C 1
ATOM 832 O O . ILE A 1 100 ? 0.556 -8.213 -5.159 1.00 85.00 100 ILE A O 1
ATOM 836 N N . TYR A 1 101 ? 0.651 -7.774 -2.968 1.00 85.31 101 TYR A N 1
ATOM 837 C CA . TYR A 1 101 ? 1.742 -8.727 -2.701 1.00 85.31 101 TYR A CA 1
ATOM 838 C C . TYR A 1 101 ? 1.233 -10.144 -2.441 1.00 85.31 101 TYR A C 1
ATOM 840 O O . TYR A 1 101 ? 1.992 -11.111 -2.518 1.00 85.31 101 TYR A O 1
ATOM 848 N N . HIS A 1 102 ? -0.053 -10.274 -2.127 1.00 81.38 102 HIS A N 1
ATOM 849 C CA . HIS A 1 102 ? -0.729 -11.523 -1.808 1.00 81.38 102 HIS A CA 1
ATOM 850 C C . HIS A 1 102 ? -2.081 -11.607 -2.524 1.00 81.38 102 HIS A C 1
ATOM 852 O O . HIS A 1 102 ? -3.109 -11.762 -1.859 1.00 81.38 102 HIS A O 1
ATOM 858 N N . PRO A 1 103 ? -2.101 -11.522 -3.868 1.00 73.06 103 PRO A N 1
ATOM 859 C CA . PRO A 1 103 ? -3.350 -11.448 -4.624 1.00 73.06 103 PRO A CA 1
ATOM 860 C C . PRO A 1 103 ? -4.192 -12.723 -4.492 1.00 73.06 103 PRO A C 1
ATOM 862 O O . PRO A 1 103 ? -5.386 -12.718 -4.775 1.00 73.06 103 PRO A O 1
ATOM 865 N N . TRP A 1 104 ? -3.588 -13.822 -4.024 1.00 74.25 104 TRP A N 1
ATOM 866 C CA . TRP A 1 104 ? -4.280 -15.060 -3.688 1.00 74.25 104 TRP A CA 1
ATOM 867 C C . TRP A 1 104 ? -3.935 -15.527 -2.276 1.00 74.25 104 TRP A C 1
ATOM 869 O O . TRP A 1 104 ? -2.801 -15.403 -1.811 1.00 74.25 104 TRP A O 1
ATOM 879 N N . VAL A 1 105 ? -4.902 -16.177 -1.620 1.00 67.94 105 VAL A N 1
ATOM 880 C CA . VAL A 1 105 ? -4.807 -16.642 -0.222 1.00 67.94 105 VAL A CA 1
ATOM 881 C C . VAL A 1 105 ? -3.622 -17.588 0.022 1.00 67.94 105 VAL A C 1
ATOM 883 O O . VAL A 1 105 ? -3.145 -17.681 1.150 1.00 67.94 105 VAL A O 1
ATOM 886 N N . SER A 1 106 ? -3.047 -18.210 -1.003 1.00 66.75 106 SER A N 1
ATOM 887 C CA . SER A 1 106 ? -1.916 -19.138 -0.876 1.00 66.75 106 SER A CA 1
ATOM 888 C C . SER A 1 106 ? -0.611 -18.674 -1.528 1.00 66.75 106 SER A C 1
ATOM 890 O O . SER A 1 106 ? 0.380 -19.392 -1.423 1.00 66.75 106 SER A O 1
ATOM 892 N N . VAL A 1 107 ? -0.580 -17.520 -2.205 1.00 66.06 107 VAL A N 1
ATOM 893 C CA . VAL A 1 107 ? 0.577 -17.126 -3.023 1.00 66.06 107 VAL A CA 1
ATOM 894 C C . VAL A 1 107 ? 0.985 -15.690 -2.735 1.00 66.06 107 VAL A C 1
ATOM 896 O O . VAL A 1 107 ? 0.175 -14.770 -2.831 1.00 66.06 107 VAL A O 1
ATOM 899 N N . SER A 1 108 ? 2.266 -15.515 -2.418 1.00 68.38 108 SER A N 1
ATOM 900 C CA . SER A 1 108 ? 2.916 -14.210 -2.376 1.00 68.38 108 SER A CA 1
ATOM 901 C C . SER A 1 108 ? 3.631 -13.990 -3.703 1.00 68.38 108 SER A C 1
ATOM 903 O O . SER A 1 108 ? 4.745 -14.476 -3.896 1.00 68.38 108 SER A O 1
ATOM 905 N N . ASN A 1 109 ? 2.973 -13.313 -4.641 1.00 68.81 109 ASN A N 1
ATOM 906 C CA . ASN A 1 109 ? 3.605 -12.921 -5.896 1.00 68.81 109 ASN A CA 1
ATOM 907 C C . ASN A 1 109 ? 4.168 -11.518 -5.716 1.00 68.81 109 ASN A C 1
ATOM 909 O O . ASN A 1 109 ? 3.422 -10.544 -5.714 1.00 68.81 109 ASN A O 1
ATOM 913 N N . ILE A 1 110 ? 5.485 -11.433 -5.547 1.00 72.12 110 ILE A N 1
ATOM 914 C CA . ILE A 1 110 ? 6.185 -10.159 -5.421 1.00 72.12 110 ILE A CA 1
ATOM 915 C C . ILE A 1 110 ? 6.944 -9.924 -6.719 1.00 72.12 110 ILE A C 1
ATOM 917 O O . ILE A 1 110 ? 8.021 -10.474 -6.947 1.00 72.12 110 ILE A O 1
ATOM 921 N N . TYR A 1 111 ? 6.361 -9.098 -7.574 1.00 75.44 111 TYR A N 1
ATOM 922 C CA . TYR A 1 111 ? 7.071 -8.491 -8.687 1.00 75.44 111 TYR A CA 1
ATOM 923 C C . TYR A 1 111 ? 7.837 -7.266 -8.177 1.00 75.44 111 TYR A C 1
ATOM 925 O O . TYR A 1 111 ? 7.323 -6.546 -7.318 1.00 75.44 111 TYR A O 1
ATOM 933 N N . PRO A 1 112 ? 9.073 -7.031 -8.639 1.00 73.12 112 PRO A N 1
ATOM 934 C CA . PRO A 1 112 ? 9.767 -5.789 -8.339 1.00 73.12 112 PRO A CA 1
ATOM 935 C C . PRO A 1 112 ? 9.049 -4.636 -9.045 1.00 73.12 112 PRO A C 1
ATOM 937 O O . PRO A 1 112 ? 8.870 -4.699 -10.262 1.00 73.12 112 PRO A O 1
ATOM 940 N N . GLU A 1 113 ? 8.668 -3.597 -8.297 1.00 75.50 113 GLU A N 1
ATOM 941 C CA . GLU A 1 113 ? 8.224 -2.344 -8.914 1.00 75.50 113 GLU A CA 1
ATOM 942 C C . GLU A 1 113 ? 9.362 -1.758 -9.746 1.00 75.50 113 GLU A C 1
ATOM 944 O O . GLU A 1 113 ? 10.505 -1.686 -9.292 1.00 75.50 113 GLU A O 1
ATOM 949 N N . LEU A 1 114 ? 9.042 -1.327 -10.961 1.00 78.62 114 LEU A N 1
ATOM 950 C CA . LEU A 1 114 ? 9.973 -0.642 -11.841 1.00 78.62 114 LEU A CA 1
ATOM 951 C C . LEU A 1 114 ? 9.662 0.850 -11.841 1.00 78.62 114 LEU A C 1
ATOM 953 O O . LEU A 1 114 ? 8.672 1.319 -12.410 1.00 78.62 114 LEU A O 1
ATOM 957 N N . THR A 1 115 ? 10.542 1.615 -11.209 1.00 81.69 115 THR A N 1
ATOM 958 C CA . THR A 1 115 ? 10.457 3.074 -11.203 1.00 81.69 115 THR A CA 1
ATOM 959 C C . THR A 1 115 ? 10.842 3.620 -12.572 1.00 81.69 115 THR A C 1
ATOM 961 O O . THR A 1 115 ? 11.639 3.029 -13.309 1.00 81.69 115 THR A O 1
ATOM 964 N N . TYR A 1 116 ? 10.310 4.791 -12.920 1.00 80.44 116 TYR A N 1
ATOM 965 C CA . TYR A 1 116 ? 10.627 5.426 -14.199 1.00 80.44 116 TYR A CA 1
ATOM 966 C C . TYR A 1 116 ? 12.143 5.622 -14.402 1.00 80.44 116 TYR A C 1
ATOM 968 O O . TYR A 1 116 ? 12.668 5.379 -15.489 1.00 80.44 116 TYR A O 1
ATOM 976 N N . SER A 1 117 ? 12.875 5.992 -13.346 1.00 83.38 117 SER A N 1
ATOM 977 C CA . SER A 1 117 ? 14.327 6.194 -13.407 1.00 83.38 117 SER A CA 1
ATOM 978 C C . SER A 1 117 ? 15.111 4.905 -13.649 1.00 83.38 117 SER A C 1
ATOM 980 O O . SER A 1 117 ? 16.019 4.893 -14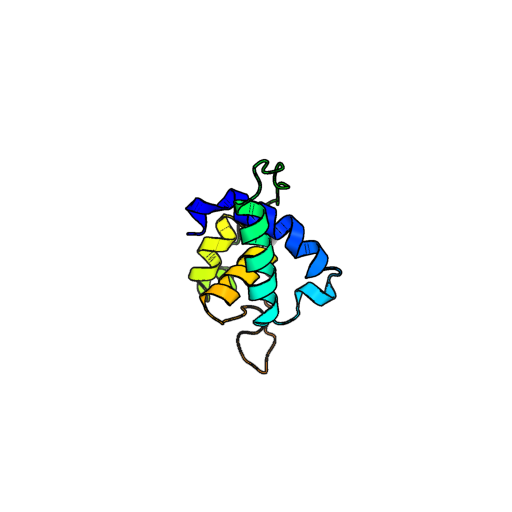.476 1.00 83.38 117 SER A O 1
ATOM 982 N N . GLU A 1 118 ? 14.765 3.803 -12.974 1.00 84.88 118 GLU A N 1
ATOM 983 C CA . GLU A 1 118 ? 15.440 2.510 -13.180 1.00 84.88 118 GLU A CA 1
ATOM 984 C C . GLU A 1 118 ? 15.300 2.030 -14.619 1.00 84.88 118 GLU A C 1
ATOM 986 O O . GLU A 1 118 ? 16.210 1.447 -15.209 1.00 84.88 118 GLU A O 1
ATOM 991 N N . ILE A 1 119 ? 14.141 2.300 -15.196 1.00 85.50 119 ILE A N 1
ATOM 992 C CA . ILE A 1 119 ? 13.835 1.967 -16.570 1.00 85.50 119 ILE A CA 1
ATOM 993 C C . ILE A 1 119 ? 14.615 2.825 -17.542 1.00 85.50 119 ILE A C 1
ATOM 995 O O . ILE A 1 119 ? 15.184 2.289 -18.493 1.00 85.50 119 ILE A O 1
ATOM 999 N N . GLN A 1 120 ? 14.657 4.134 -17.307 1.00 87.06 120 GLN A N 1
ATOM 1000 C CA . GLN A 1 120 ? 15.409 5.044 -18.151 1.00 87.06 120 GLN A CA 1
ATOM 1001 C C . GLN A 1 120 ? 16.882 4.617 -18.215 1.00 87.06 120 GLN A C 1
ATOM 1003 O O . GLN A 1 120 ? 17.424 4.467 -19.308 1.00 87.06 120 GLN A O 1
ATOM 1008 N N . ILE A 1 121 ? 17.476 4.267 -17.070 1.00 87.88 121 ILE A N 1
ATOM 1009 C CA . ILE A 1 121 ? 18.842 3.730 -16.990 1.00 87.88 121 ILE A CA 1
ATOM 1010 C C . ILE A 1 121 ? 18.989 2.449 -17.828 1.00 87.88 121 ILE A C 1
ATOM 1012 O O . ILE A 1 121 ? 19.939 2.299 -18.600 1.00 87.88 121 ILE A O 1
ATOM 1016 N N . ARG A 1 122 ? 18.041 1.507 -17.725 1.00 86.94 122 ARG A N 1
ATOM 1017 C CA . ARG A 1 122 ? 18.066 0.264 -18.522 1.00 86.94 122 ARG A CA 1
ATOM 1018 C C . ARG A 1 122 ? 17.966 0.538 -20.025 1.00 86.94 122 ARG A C 1
ATOM 1020 O O . ARG A 1 122 ? 18.636 -0.141 -20.807 1.00 86.94 122 ARG A O 1
ATOM 1027 N N . LEU A 1 123 ? 17.141 1.502 -20.432 1.00 88.44 123 LEU A N 1
ATOM 1028 C CA . LEU A 1 123 ? 16.982 1.902 -21.831 1.00 88.44 123 LEU A CA 1
ATOM 1029 C C . LEU A 1 123 ? 18.252 2.567 -22.367 1.00 88.44 123 LEU A C 1
ATOM 1031 O O . LEU A 1 123 ? 18.709 2.200 -23.448 1.00 88.44 123 LEU A O 1
ATOM 1035 N N . GLU A 1 124 ? 18.868 3.460 -21.595 1.00 91.00 124 GLU A N 1
ATOM 1036 C CA . GLU A 1 124 ? 20.144 4.097 -21.933 1.00 91.00 124 GLU A CA 1
ATOM 1037 C C . GLU A 1 124 ? 21.259 3.054 -22.101 1.00 91.00 124 GLU A C 1
ATOM 1039 O O . GLU A 1 124 ? 21.933 3.021 -23.132 1.00 91.00 124 GLU A O 1
ATOM 1044 N N . HIS A 1 125 ? 21.397 2.115 -21.158 1.00 89.88 125 HIS A N 1
ATOM 1045 C CA . HIS A 1 125 ? 22.362 1.015 -21.268 1.00 89.88 125 HIS A CA 1
ATOM 1046 C C . HIS A 1 125 ? 22.115 0.134 -22.499 1.00 89.88 125 HIS A C 1
ATOM 1048 O O . HIS A 1 125 ? 23.062 -0.283 -23.174 1.00 89.88 125 HIS A O 1
ATOM 1054 N N . ARG A 1 126 ? 20.847 -0.154 -22.822 1.00 88.44 126 ARG A N 1
ATOM 1055 C CA . ARG A 1 126 ? 20.490 -0.909 -24.029 1.00 88.44 126 ARG A CA 1
ATOM 1056 C C . ARG A 1 126 ? 20.873 -0.142 -25.291 1.00 88.44 126 ARG A C 1
ATOM 1058 O O . ARG A 1 126 ? 21.416 -0.753 -26.208 1.00 88.44 126 ARG A O 1
ATOM 1065 N N . GLN A 1 127 ? 20.633 1.167 -25.324 1.00 91.06 127 GLN A N 1
ATOM 1066 C CA . GLN A 1 127 ? 20.985 2.020 -26.454 1.00 91.06 127 GLN A CA 1
ATOM 1067 C C . GLN A 1 127 ? 22.500 2.042 -26.686 1.00 91.06 127 GLN A C 1
ATOM 1069 O O . GLN A 1 127 ? 22.946 1.852 -27.815 1.00 91.06 127 GLN A O 1
ATOM 1074 N N . VAL A 1 128 ? 23.293 2.181 -25.618 1.00 89.88 128 VAL A N 1
ATOM 1075 C CA . VAL A 1 128 ? 24.762 2.117 -25.685 1.00 89.88 128 VAL A CA 1
ATOM 1076 C C . VAL A 1 128 ? 25.226 0.756 -26.201 1.00 89.88 128 VAL A C 1
ATOM 1078 O O . VAL A 1 128 ? 26.049 0.689 -27.111 1.00 89.88 128 VAL A O 1
ATOM 1081 N N . ARG A 1 129 ? 24.669 -0.343 -25.678 1.00 88.31 129 ARG A N 1
ATOM 1082 C CA . ARG A 1 129 ? 25.016 -1.697 -26.132 1.00 88.31 129 ARG A CA 1
ATOM 1083 C C . ARG A 1 129 ? 24.705 -1.904 -27.615 1.00 88.31 129 ARG A C 1
ATOM 1085 O O . ARG A 1 129 ? 25.511 -2.500 -28.321 1.00 88.31 129 ARG A O 1
ATOM 1092 N N . LEU A 1 130 ? 23.552 -1.425 -28.081 1.00 91.00 130 LEU A N 1
ATOM 1093 C CA . LEU A 1 130 ? 23.173 -1.493 -29.494 1.00 91.00 130 LEU A CA 1
ATOM 1094 C C . LEU A 1 130 ? 24.106 -0.648 -30.367 1.00 91.00 130 LEU A C 1
ATOM 1096 O O . LEU A 1 130 ? 24.511 -1.113 -31.425 1.00 91.00 130 LEU A O 1
ATOM 1100 N N . ALA A 1 131 ? 24.494 0.546 -29.914 1.00 88.62 131 ALA A N 1
ATOM 1101 C CA . ALA A 1 131 ? 25.462 1.376 -30.624 1.00 88.62 131 ALA A CA 1
ATOM 1102 C C . ALA A 1 131 ? 26.821 0.669 -30.761 1.00 88.62 131 ALA A C 1
ATOM 1104 O O . ALA A 1 131 ? 27.354 0.602 -31.860 1.00 88.62 131 ALA A O 1
ATOM 1105 N N . VAL A 1 132 ? 27.343 0.064 -29.686 1.00 88.44 132 VAL A N 1
ATOM 1106 C CA . VAL A 1 132 ? 28.598 -0.713 -29.732 1.00 88.44 132 VAL A CA 1
ATOM 1107 C C . VAL A 1 132 ? 28.498 -1.885 -30.712 1.00 88.44 132 VAL A C 1
ATOM 1109 O O . VAL A 1 132 ? 29.406 -2.082 -31.509 1.00 88.44 132 VAL A O 1
ATOM 1112 N N . LEU A 1 133 ? 27.396 -2.641 -30.682 1.00 84.38 133 LEU A N 1
ATOM 1113 C CA . LEU A 1 133 ? 27.189 -3.782 -31.581 1.00 84.38 133 LEU A CA 1
ATOM 1114 C C . LEU A 1 133 ? 27.064 -3.375 -33.054 1.00 84.38 133 LEU A C 1
ATOM 1116 O O . LEU A 1 133 ? 27.485 -4.134 -33.914 1.00 84.38 133 LEU A O 1
ATOM 1120 N N . ASN A 1 134 ? 26.505 -2.198 -33.343 1.00 84.25 134 ASN A N 1
ATOM 1121 C CA . ASN A 1 134 ? 26.358 -1.682 -34.709 1.00 84.25 134 ASN A CA 1
ATOM 1122 C C . ASN A 1 134 ? 27.638 -1.019 -35.258 1.00 84.25 134 ASN A C 1
ATOM 1124 O O . ASN A 1 134 ? 27.668 -0.631 -36.424 1.00 84.25 134 ASN A O 1
ATOM 1128 N N . HIS A 1 135 ? 28.667 -0.843 -34.423 1.00 72.12 135 HIS A N 1
ATOM 1129 C CA . HIS A 1 135 ? 29.983 -0.316 -34.803 1.00 72.12 135 HIS A CA 1
ATOM 1130 C C . HIS A 1 135 ? 31.075 -1.405 -34.863 1.00 72.12 135 HIS A C 1
ATOM 1132 O O . HIS A 1 135 ? 32.250 -1.071 -35.033 1.00 72.12 135 HIS A O 1
ATOM 1138 N N . LEU A 1 136 ? 30.689 -2.679 -34.730 1.00 54.97 136 LEU A N 1
ATOM 1139 C CA . LEU A 1 136 ? 31.501 -3.877 -34.981 1.00 54.97 136 LEU A CA 1
ATOM 1140 C C . LEU A 1 136 ? 31.106 -4.502 -36.324 1.00 54.97 136 LEU A C 1
ATOM 1142 O O . LEU A 1 136 ? 32.013 -5.051 -36.984 1.00 54.97 136 LEU A O 1
#

Secondary structure (DSSP, 8-state):
-GGGSHHHHHHHHHHHHHHH-SSGGGGGSPP-HHHHHHHHHHHHHHHH-S--PPPP----PPBPTTSHHHHH-HHHHHHHTTS-HHHHHHHHHHHHS-BTTBSBTTB---PPP-BHHHHHHHHHHHHHHHHHHHT-

pLDDT: mean 83.18, std 9.41, range [54.97, 95.81]

Radius of gyration: 18.22 Å; chains: 1; bounding box: 44×40×52 Å

Foldseek 3Di:
DCVVCVLLLLQLCVVLVCVQPVDPVSLLDDDDVVSVVSSVVSSVVQVPDPDNDGRDDDDQFAFDCPWPCNVVPVQLNVQSVRDHPSSSQVVSCVVPVARPQPNDPPDRDDDDTHTPVNVVVVVVVVVVVVVVVVVD